Protein AF-A0A538TKH3-F1 (afdb_monomer)

Mean predicted aligned error: 15.31 Å

InterPro domains:
  IPR038636 Capsule assembly protein Wzi superfamily [G3DSA:2.40.160.130] (31-119)

Organism: Eiseniibacteriota bacterium (NCBI:txid2212470)

Solvent-accessible surface area (backbone atoms only — not comparable to full-atom values): 7798 Å² total; per-residue (Å²): 142,89,84,75,76,74,66,63,64,61,59,61,63,67,74,67,72,66,76,68,78,75,76,65,68,76,67,63,49,45,59,75,86,47,69,67,55,57,37,51,48,55,34,33,76,69,66,58,29,73,61,95,75,68,87,60,80,58,38,49,47,66,54,53,51,48,46,52,51,52,25,38,73,76,38,64,74,47,71,76,36,69,45,52,48,51,52,52,47,52,56,52,50,52,42,57,73,60,66,60,72,83,72,77,79,85,73,49,98,83,62,78,86,65,83,84,85,71,86,83,123

Secondary structure (DSSP, 8-state):
---SSSHHHHHHHHTT-----------SEE-TT-THHHHHHHHHHTTSS-GGG--SSSEEHHHHHHHHHHHHHH-GGGGG-HHHHHHHHHHHHHHHHHT---------TT-----GGGS--

Foldseek 3Di:
DPPDPPVVVVVVVVVPPPDDPPLPDQDQWDAQPDPLVVLVVVCVVVVLFPCVLPDDPRDGLVSVVVRLVVSCVVPVCCCVPPSSVVSVVVSVVSCVSNVDDPPDPDPDPVNPPDDPPPPPD

pLDDT: mean 73.44, std 18.68, range [41.66, 96.88]

Sequence (121 aa):
MRFALTGLLLAALALGAGSSPARAQPAEYLPASHTLYEDLEALVARGLVRSASLHTRPMARVDIARALQEARLALPAIESDLHFRRLERELARELAEVGVAPEARETGPLLDVGARDQRFR

Structure (mmCIF, N/CA/C/O backbone):
data_AF-A0A538TKH3-F1
#
_entry.id   AF-A0A538TKH3-F1
#
loop_
_atom_site.group_PDB
_atom_site.id
_atom_site.type_symbol
_atom_site.label_atom_id
_atom_site.label_alt_id
_atom_site.label_comp_id
_atom_site.label_asym_id
_atom_site.label_entity_id
_atom_site.label_seq_id
_atom_site.pdbx_PDB_ins_code
_atom_site.Cartn_x
_atom_site.Cartn_y
_atom_site.Cartn_z
_atom_site.occupancy
_atom_site.B_iso_or_equiv
_atom_site.auth_seq_id
_atom_site.auth_comp_id
_atom_site.auth_asym_id
_atom_site.auth_atom_id
_atom_site.pdbx_PDB_model_num
ATOM 1 N N . MET A 1 1 ? 46.535 -0.512 -56.043 1.00 44.88 1 MET A N 1
ATOM 2 C CA . MET A 1 1 ? 46.160 -0.987 -54.691 1.00 44.88 1 MET A CA 1
ATOM 3 C C . MET A 1 1 ? 45.677 0.207 -53.861 1.00 44.88 1 MET A C 1
ATOM 5 O O . MET A 1 1 ? 46.502 0.878 -53.263 1.00 44.88 1 MET A O 1
ATOM 9 N N . ARG A 1 2 ? 44.388 0.588 -53.931 1.00 52.34 2 ARG A N 1
ATOM 10 C CA . ARG A 1 2 ? 43.871 1.848 -53.330 1.00 52.34 2 ARG A CA 1
ATOM 11 C C . ARG A 1 2 ? 42.452 1.729 -52.736 1.00 52.34 2 ARG A C 1
ATOM 13 O O . ARG A 1 2 ? 41.704 2.692 -52.778 1.00 52.34 2 ARG A O 1
ATOM 20 N N . PHE A 1 3 ? 42.063 0.567 -52.202 1.00 50.91 3 PHE A N 1
ATOM 21 C CA . PHE A 1 3 ? 40.682 0.348 -51.721 1.00 50.91 3 PHE A CA 1
ATOM 22 C C . PHE A 1 3 ? 40.573 -0.368 -50.363 1.00 50.91 3 PHE A C 1
ATOM 24 O O . PHE A 1 3 ? 39.583 -1.037 -50.108 1.00 50.91 3 PHE A O 1
ATOM 31 N N . ALA A 1 4 ? 41.571 -0.252 -49.482 1.00 51.47 4 ALA A N 1
ATOM 32 C CA . ALA A 1 4 ? 41.540 -0.937 -48.178 1.00 51.47 4 ALA A CA 1
ATOM 33 C C . ALA A 1 4 ? 41.393 -0.006 -46.959 1.00 51.47 4 ALA A C 1
ATOM 35 O O . ALA A 1 4 ? 41.195 -0.486 -45.850 1.00 51.47 4 ALA A O 1
ATOM 36 N N . LEU A 1 5 ? 41.480 1.318 -47.130 1.00 49.88 5 LEU A N 1
ATOM 37 C CA . LEU A 1 5 ? 41.608 2.252 -45.998 1.00 49.88 5 LEU A CA 1
ATOM 38 C C . LEU A 1 5 ? 40.304 2.938 -45.566 1.00 49.88 5 LEU A C 1
ATOM 40 O O . LEU A 1 5 ? 40.257 3.516 -44.487 1.00 49.88 5 LEU A O 1
ATOM 44 N N . THR A 1 6 ? 39.233 2.853 -46.355 1.00 50.50 6 THR A N 1
ATOM 45 C CA . THR A 1 6 ? 37.949 3.503 -46.034 1.00 50.50 6 THR A CA 1
ATOM 46 C C . THR A 1 6 ? 37.024 2.653 -45.158 1.00 50.50 6 THR A C 1
ATOM 48 O O . THR A 1 6 ? 36.127 3.200 -44.526 1.00 50.50 6 THR A O 1
ATOM 51 N N . GLY A 1 7 ? 37.249 1.337 -45.061 1.00 47.28 7 GLY A N 1
ATOM 52 C CA . GLY A 1 7 ? 36.410 0.437 -44.256 1.00 47.28 7 GLY A CA 1
ATOM 53 C C . GLY A 1 7 ? 36.679 0.493 -42.748 1.00 47.28 7 GLY A C 1
ATOM 54 O O . GLY A 1 7 ? 35.778 0.246 -41.952 1.00 47.28 7 GLY A O 1
ATOM 55 N N . LEU A 1 8 ? 37.897 0.863 -42.336 1.00 49.16 8 LEU A N 1
ATOM 56 C CA . LEU A 1 8 ? 38.291 0.847 -40.922 1.00 49.16 8 LEU A CA 1
ATOM 57 C C . LEU A 1 8 ? 37.699 2.024 -40.123 1.00 49.16 8 LEU A C 1
ATOM 59 O O . LEU A 1 8 ? 37.487 1.921 -38.918 1.00 49.16 8 LEU A O 1
ATOM 63 N N . LEU A 1 9 ? 37.399 3.137 -40.797 1.00 50.09 9 LEU A N 1
ATOM 64 C CA . LEU A 1 9 ? 36.912 4.367 -40.162 1.00 50.09 9 LEU A CA 1
ATOM 65 C C . LEU A 1 9 ? 35.405 4.321 -39.846 1.00 50.09 9 LEU A C 1
ATOM 67 O O . LEU A 1 9 ? 34.957 4.971 -38.908 1.00 50.09 9 LEU A O 1
ATOM 71 N N . LEU A 1 10 ? 34.636 3.494 -40.566 1.00 50.72 10 LEU A N 1
ATOM 72 C CA . LEU A 1 10 ? 33.213 3.249 -40.291 1.00 50.72 10 LEU A CA 1
ATOM 73 C C . LEU A 1 10 ? 32.986 2.265 -39.134 1.00 50.72 10 LEU A C 1
ATOM 75 O O . LEU A 1 10 ? 31.983 2.374 -38.433 1.00 50.72 10 LEU A O 1
ATOM 79 N N . ALA A 1 11 ? 33.928 1.350 -38.883 1.00 50.12 11 ALA A N 1
ATOM 80 C CA . ALA A 1 11 ? 33.845 0.422 -37.755 1.00 50.12 11 ALA A CA 1
ATOM 81 C C . ALA A 1 11 ? 34.041 1.130 -36.400 1.00 50.12 11 ALA A C 1
ATOM 83 O O . ALA A 1 11 ? 33.410 0.758 -35.416 1.00 50.12 11 ALA A O 1
ATOM 84 N N . ALA A 1 12 ? 34.858 2.187 -36.351 1.00 51.09 12 ALA A N 1
ATOM 85 C CA . ALA A 1 12 ? 35.132 2.931 -35.119 1.00 51.09 12 ALA A CA 1
ATOM 86 C C . ALA A 1 12 ? 33.954 3.809 -34.652 1.00 51.09 12 ALA A C 1
ATOM 88 O O . ALA A 1 12 ? 33.830 4.081 -33.460 1.00 51.09 12 ALA A O 1
ATOM 89 N N . LEU A 1 13 ? 33.060 4.219 -35.561 1.00 48.47 13 LEU A N 1
ATOM 90 C CA . LEU A 1 13 ? 31.917 5.076 -35.221 1.00 48.47 13 LEU A CA 1
ATOM 91 C C . LEU A 1 13 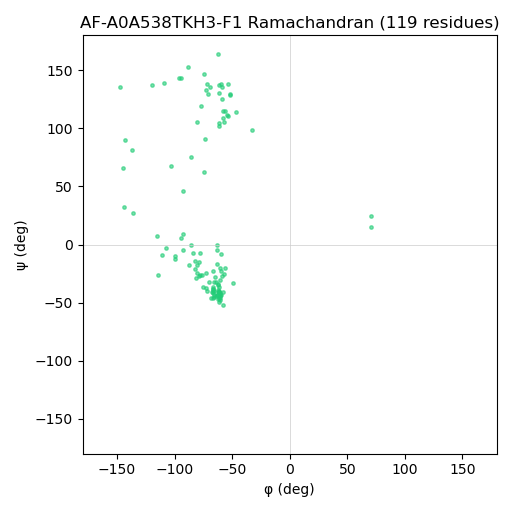? 30.734 4.295 -34.616 1.00 48.47 13 LEU A C 1
ATOM 93 O O . LEU A 1 13 ? 29.882 4.886 -33.960 1.00 48.47 13 LEU A O 1
ATOM 97 N N . ALA A 1 14 ? 30.692 2.969 -34.787 1.00 51.84 14 ALA A N 1
ATOM 98 C CA . ALA A 1 14 ? 29.629 2.117 -34.248 1.00 51.84 14 ALA A CA 1
ATOM 99 C C . ALA A 1 14 ? 29.836 1.730 -32.770 1.00 51.84 14 ALA A C 1
ATOM 101 O O . ALA A 1 14 ? 28.873 1.401 -32.083 1.00 51.84 14 ALA A O 1
ATOM 102 N N . LEU A 1 15 ? 31.069 1.804 -32.255 1.00 52.38 15 LEU A N 1
ATOM 103 C CA . LEU A 1 15 ? 31.390 1.488 -30.853 1.00 52.38 15 LEU A CA 1
ATOM 104 C C . LEU A 1 15 ? 31.164 2.667 -29.887 1.00 52.38 15 LEU A C 1
ATOM 106 O O . LEU A 1 15 ? 31.255 2.490 -28.676 1.00 52.38 15 LEU A O 1
ATOM 110 N N . GLY A 1 16 ? 30.864 3.861 -30.411 1.00 46.28 16 GLY A N 1
ATOM 111 C CA . GLY A 1 16 ? 30.630 5.079 -29.629 1.00 46.28 16 GLY A CA 1
ATOM 112 C C . GLY A 1 16 ? 29.168 5.340 -29.265 1.00 46.28 16 GLY A C 1
ATOM 113 O O . GLY A 1 16 ? 28.899 6.272 -28.509 1.00 46.28 16 GLY A O 1
ATOM 114 N N . ALA A 1 17 ? 28.223 4.526 -29.752 1.00 50.62 17 ALA A N 1
ATOM 115 C CA . ALA A 1 17 ? 26.840 4.524 -29.277 1.00 50.62 17 ALA A CA 1
ATOM 116 C C . ALA A 1 17 ? 26.788 3.836 -27.906 1.00 50.62 17 ALA A C 1
ATOM 118 O O . ALA A 1 17 ? 26.200 2.770 -27.733 1.00 50.62 17 ALA A O 1
ATOM 119 N N . GLY A 1 18 ? 27.490 4.436 -26.942 1.00 45.59 18 GLY A N 1
ATOM 120 C CA . GLY A 1 18 ? 27.422 4.079 -25.543 1.00 45.59 18 GLY A CA 1
ATOM 121 C C . GLY A 1 18 ? 25.964 4.131 -25.137 1.00 45.59 18 GLY A C 1
ATOM 122 O O . GLY A 1 18 ? 25.348 5.192 -25.112 1.00 45.59 18 GLY A O 1
ATOM 123 N N . SER A 1 19 ? 25.428 2.945 -24.888 1.00 52.78 19 SER A N 1
ATOM 124 C CA . SER A 1 19 ? 24.207 2.677 -24.157 1.00 52.78 19 SER A CA 1
ATOM 125 C C . SER A 1 19 ? 24.021 3.712 -23.050 1.00 52.78 19 SER A C 1
ATOM 127 O O . SER A 1 19 ? 24.609 3.589 -21.974 1.00 52.78 19 SER A O 1
ATOM 129 N N . SER A 1 20 ? 23.201 4.735 -23.310 1.00 49.94 20 SER A N 1
ATOM 130 C CA . SER A 1 20 ? 22.583 5.486 -22.226 1.00 49.94 20 SER A CA 1
ATOM 131 C C . SER A 1 20 ? 21.932 4.444 -21.324 1.00 49.94 20 SER A C 1
ATOM 133 O O . SER A 1 20 ? 21.208 3.591 -21.849 1.00 49.94 20 SER A O 1
ATOM 135 N N . PRO A 1 21 ? 22.180 4.456 -20.003 1.00 51.38 21 PRO A N 1
ATOM 136 C CA . PRO A 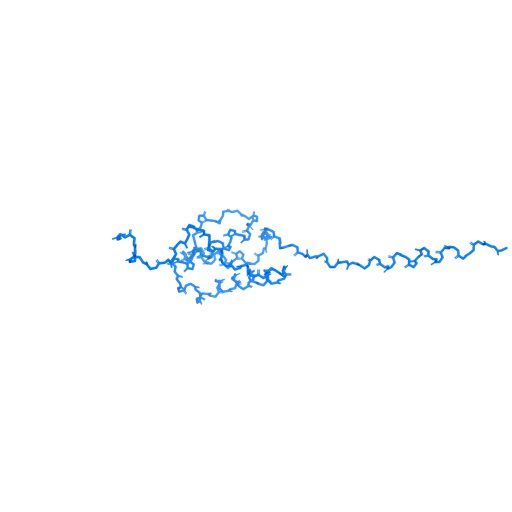1 21 ? 21.392 3.632 -19.112 1.00 51.38 21 PRO A CA 1
ATOM 137 C C . PRO A 1 21 ? 19.950 4.075 -19.333 1.00 51.38 21 PRO A C 1
ATOM 139 O O . PRO A 1 21 ? 19.587 5.209 -19.011 1.00 51.38 21 PRO A O 1
ATOM 142 N N . ALA A 1 22 ? 19.152 3.225 -19.978 1.00 53.22 22 ALA A N 1
ATOM 143 C CA . ALA A 1 22 ? 17.722 3.421 -20.025 1.00 53.22 22 ALA A CA 1
ATOM 144 C C . ALA A 1 22 ? 17.306 3.460 -18.559 1.00 53.22 22 ALA A C 1
ATOM 146 O O . ALA A 1 22 ? 17.387 2.442 -17.871 1.00 53.22 22 ALA A O 1
ATOM 147 N N . ARG A 1 23 ? 16.987 4.654 -18.043 1.00 51.44 23 ARG A N 1
ATOM 148 C CA . ARG A 1 23 ? 16.404 4.777 -16.712 1.00 51.44 23 ARG A CA 1
ATOM 149 C C . ARG A 1 23 ? 15.184 3.876 -16.735 1.00 51.44 23 ARG A C 1
ATOM 151 O O . ARG A 1 23 ? 14.253 4.142 -17.494 1.00 51.44 23 ARG A O 1
ATOM 158 N N . ALA A 1 24 ? 15.242 2.784 -15.982 1.00 56.66 24 ALA A N 1
ATOM 159 C CA . ALA A 1 24 ? 14.116 1.893 -15.829 1.00 56.66 24 ALA A CA 1
ATOM 160 C C . ALA A 1 24 ? 13.005 2.732 -15.197 1.00 56.66 24 ALA A C 1
ATOM 162 O O . ALA A 1 24 ? 13.090 3.112 -14.031 1.00 56.66 24 ALA A O 1
ATOM 163 N N . GLN A 1 25 ? 12.016 3.123 -15.999 1.00 56.84 25 GLN A N 1
ATOM 164 C CA . GLN A 1 25 ? 10.801 3.702 -15.452 1.00 56.84 25 GLN A CA 1
ATOM 165 C C . GLN A 1 25 ? 10.204 2.657 -14.509 1.00 56.84 25 GLN A C 1
ATOM 167 O O . GLN A 1 25 ? 10.200 1.469 -14.857 1.00 56.84 25 GLN A O 1
ATOM 172 N N . PRO A 1 26 ? 9.759 3.067 -13.309 1.00 62.22 26 PRO A N 1
ATOM 173 C CA . PRO A 1 26 ? 9.170 2.124 -12.381 1.00 62.22 26 PRO A CA 1
ATOM 174 C C . PRO A 1 26 ? 7.974 1.514 -13.101 1.00 62.22 26 PRO A C 1
ATOM 176 O O . PRO A 1 26 ? 7.132 2.238 -13.636 1.00 62.22 26 PRO A O 1
ATOM 179 N N . ALA A 1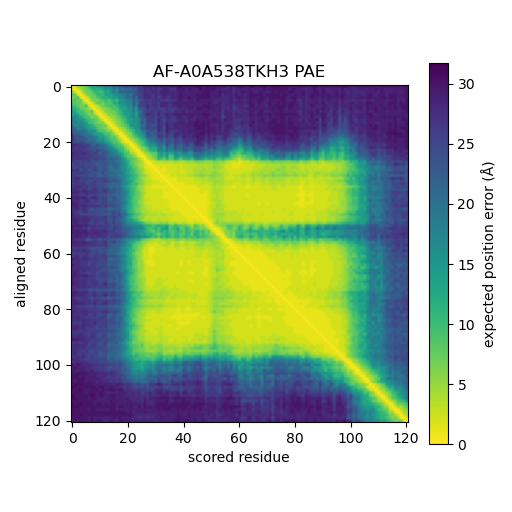 27 ? 7.938 0.185 -13.187 1.00 71.88 27 ALA A N 1
ATOM 180 C CA . ALA A 1 27 ? 6.822 -0.493 -13.821 1.00 71.88 27 ALA A CA 1
ATOM 181 C C . ALA A 1 27 ? 5.548 -0.084 -13.076 1.00 71.88 27 ALA A C 1
ATOM 183 O O . ALA A 1 27 ? 5.410 -0.396 -11.895 1.00 71.88 27 ALA A O 1
ATOM 184 N N . GLU A 1 28 ? 4.645 0.626 -13.757 1.00 83.19 28 GLU A N 1
ATOM 185 C CA . GLU A 1 28 ? 3.381 1.140 -13.208 1.00 83.19 28 GLU A CA 1
ATOM 186 C C . GLU A 1 28 ? 2.601 0.047 -12.459 1.00 83.19 28 GLU A C 1
ATOM 188 O O . GLU A 1 28 ? 1.980 0.296 -11.423 1.00 83.19 28 GLU A O 1
ATOM 193 N N . TYR A 1 29 ? 2.726 -1.188 -12.949 1.00 87.38 29 TYR A N 1
ATOM 194 C CA . TYR A 1 29 ? 2.080 -2.378 -12.428 1.00 87.38 29 TYR A CA 1
ATOM 195 C C . TYR A 1 29 ? 3.070 -3.322 -11.741 1.00 87.38 29 TYR A C 1
ATOM 197 O O . TYR A 1 29 ? 4.164 -3.599 -12.238 1.00 87.38 29 TYR A O 1
ATOM 205 N N . LEU A 1 30 ? 2.640 -3.881 -10.613 1.00 87.19 30 LEU A N 1
ATOM 206 C CA . LEU A 1 30 ? 3.321 -4.954 -9.906 1.00 87.19 30 LEU A CA 1
ATOM 207 C C . LEU A 1 30 ? 3.068 -6.293 -10.634 1.00 87.19 30 LEU A C 1
ATOM 209 O O . LEU A 1 30 ? 1.908 -6.721 -10.715 1.00 87.19 30 LEU A O 1
ATOM 213 N N . PRO A 1 31 ? 4.106 -6.994 -11.136 1.00 88.31 31 PRO A N 1
ATOM 214 C CA . PRO A 1 31 ? 3.943 -8.256 -11.867 1.00 88.31 31 PRO A CA 1
ATOM 215 C C . PRO A 1 31 ? 3.132 -9.285 -11.077 1.00 88.31 31 PRO A C 1
ATOM 217 O O . PRO A 1 31 ? 3.373 -9.446 -9.890 1.00 88.31 31 PRO A O 1
ATOM 220 N N . ALA A 1 32 ? 2.214 -10.024 -11.709 1.00 87.38 32 ALA A N 1
ATOM 221 C CA . ALA A 1 32 ? 1.249 -10.900 -11.018 1.00 87.38 32 ALA A CA 1
ATOM 222 C C . ALA A 1 32 ? 1.868 -11.978 -10.095 1.00 87.38 32 ALA A C 1
ATOM 224 O O . ALA A 1 32 ? 1.219 -12.419 -9.143 1.00 87.38 32 ALA A O 1
ATOM 225 N N . SER A 1 33 ? 3.112 -12.382 -10.367 1.00 87.81 33 SER A N 1
ATOM 226 C CA . SER A 1 33 ? 3.893 -13.356 -9.594 1.00 87.81 33 SER A CA 1
ATOM 227 C C . SER A 1 33 ? 4.794 -12.727 -8.521 1.00 87.81 33 SER A C 1
ATOM 229 O O . SER A 1 33 ? 5.655 -13.409 -7.973 1.00 87.81 33 SER A O 1
ATOM 231 N N . HIS A 1 34 ? 4.668 -11.425 -8.256 1.00 88.94 34 HIS A N 1
ATOM 232 C CA . HIS A 1 34 ? 5.530 -10.726 -7.307 1.00 88.94 34 HIS A CA 1
ATOM 233 C C . HIS A 1 34 ? 5.218 -11.122 -5.856 1.00 88.94 34 HIS A C 1
ATOM 235 O O . HIS A 1 34 ? 4.058 -11.181 -5.454 1.00 88.94 34 HIS A O 1
ATOM 241 N N . THR A 1 35 ? 6.253 -11.328 -5.043 1.00 89.94 35 THR A N 1
ATOM 242 C CA . THR A 1 35 ? 6.126 -11.801 -3.649 1.00 89.94 35 THR A CA 1
ATOM 243 C C . THR A 1 35 ? 5.401 -10.816 -2.732 1.00 89.94 35 THR A C 1
ATOM 245 O O . THR A 1 35 ? 4.721 -11.225 -1.803 1.00 89.94 35 THR A O 1
ATOM 248 N N . LEU A 1 36 ? 5.474 -9.515 -3.027 1.00 89.94 36 LEU A N 1
ATOM 249 C CA . LEU A 1 36 ? 4.753 -8.465 -2.288 1.00 89.94 36 LEU A CA 1
ATOM 250 C C . LEU A 1 36 ? 3.231 -8.660 -2.219 1.00 89.94 36 LEU A C 1
ATOM 252 O O . LEU A 1 36 ? 2.600 -8.098 -1.325 1.00 89.94 36 LEU A O 1
ATOM 256 N N . TYR A 1 37 ? 2.634 -9.453 -3.116 1.00 91.75 37 TYR A N 1
ATOM 257 C CA . TYR A 1 37 ? 1.225 -9.814 -2.966 1.00 91.75 37 TYR A CA 1
ATOM 258 C C . TYR A 1 37 ? 0.962 -10.600 -1.681 1.00 91.75 37 TYR A C 1
ATOM 260 O O . TYR A 1 37 ? -0.079 -10.394 -1.075 1.00 91.75 37 TYR A O 1
ATOM 268 N N . GLU A 1 38 ? 1.899 -11.432 -1.224 1.00 92.62 38 GLU A N 1
ATOM 269 C CA . GLU A 1 38 ? 1.747 -12.199 0.018 1.00 92.62 38 GLU A CA 1
ATOM 270 C C . GLU A 1 38 ? 1.714 -11.275 1.242 1.00 92.62 38 GLU A C 1
ATOM 272 O O . GLU A 1 38 ? 0.887 -11.437 2.138 1.00 92.62 38 GLU A O 1
ATOM 277 N N . ASP A 1 39 ? 2.583 -10.260 1.265 1.00 94.38 39 ASP A N 1
ATOM 278 C CA . ASP A 1 39 ? 2.615 -9.263 2.338 1.00 94.38 39 ASP A CA 1
ATOM 279 C C . ASP A 1 39 ? 1.332 -8.422 2.357 1.00 94.38 39 ASP A C 1
ATOM 281 O O . ASP A 1 39 ? 0.769 -8.137 3.417 1.00 94.38 39 ASP A O 1
ATOM 285 N N . LEU A 1 40 ? 0.842 -8.056 1.173 1.00 92.88 40 LEU A N 1
ATOM 286 C CA . LEU A 1 40 ? -0.397 -7.310 1.014 1.00 92.88 40 LEU A CA 1
ATOM 287 C C . LEU A 1 40 ? -1.608 -8.140 1.461 1.00 92.88 40 LEU A C 1
ATOM 289 O O . LEU A 1 40 ? -2.448 -7.654 2.217 1.00 92.88 40 LEU A O 1
ATOM 293 N N . GLU A 1 41 ? -1.673 -9.406 1.057 1.00 92.06 41 GLU A N 1
ATOM 294 C CA . GLU A 1 41 ? -2.717 -10.346 1.466 1.00 92.06 41 GLU A CA 1
ATOM 295 C C . GLU A 1 41 ? -2.708 -10.588 2.976 1.00 92.06 41 GLU A C 1
ATOM 297 O O . GLU A 1 41 ? -3.774 -10.610 3.591 1.00 92.06 41 GLU A O 1
ATOM 302 N N . ALA A 1 42 ? -1.532 -10.677 3.604 1.00 93.81 42 ALA A N 1
ATOM 303 C CA . ALA A 1 42 ? -1.418 -10.790 5.056 1.00 93.81 42 ALA A CA 1
ATOM 304 C C . ALA A 1 42 ? -2.002 -9.563 5.781 1.00 93.81 42 ALA A C 1
ATOM 306 O O . ALA A 1 42 ? -2.692 -9.702 6.796 1.00 93.81 42 ALA A O 1
ATOM 307 N N . LEU A 1 43 ? -1.767 -8.351 5.270 1.00 93.75 43 LEU A N 1
ATOM 308 C CA . LEU A 1 43 ? -2.358 -7.131 5.830 1.00 93.75 43 LEU A CA 1
ATOM 309 C C . LEU A 1 43 ? -3.881 -7.088 5.647 1.00 93.75 43 LEU A C 1
ATOM 311 O O . LEU A 1 43 ? -4.593 -6.700 6.575 1.00 93.75 43 LEU A O 1
ATOM 315 N N . VAL A 1 44 ? -4.384 -7.523 4.491 1.00 92.75 44 VAL A N 1
ATOM 316 C CA . VAL A 1 44 ? -5.826 -7.593 4.205 1.00 92.75 44 VAL A CA 1
ATOM 317 C C . VAL A 1 44 ? -6.522 -8.628 5.079 1.00 92.75 44 VAL A C 1
ATOM 319 O O . VAL A 1 44 ? -7.554 -8.329 5.676 1.00 92.75 44 VAL A O 1
ATOM 322 N N . ALA A 1 45 ? -5.950 -9.826 5.208 1.00 92.31 45 ALA A N 1
ATOM 323 C CA . ALA A 1 45 ? -6.506 -10.907 6.018 1.00 92.31 45 ALA A CA 1
ATOM 324 C C . ALA A 1 45 ? -6.637 -10.517 7.499 1.00 92.31 45 ALA A C 1
ATOM 326 O O . ALA A 1 45 ? -7.553 -10.963 8.185 1.00 92.31 45 ALA A O 1
ATOM 327 N N . ARG A 1 46 ? -5.746 -9.645 7.985 1.00 92.75 46 ARG A N 1
ATOM 328 C CA . ARG A 1 46 ? -5.790 -9.085 9.345 1.00 92.75 46 ARG A CA 1
ATOM 329 C C . ARG A 1 46 ? -6.679 -7.844 9.473 1.00 92.75 46 ARG A C 1
ATOM 331 O O . ARG A 1 46 ? -6.779 -7.286 10.561 1.00 92.75 46 ARG A O 1
ATOM 338 N N . GLY A 1 47 ? -7.299 -7.390 8.385 1.00 91.44 47 GLY A N 1
ATOM 339 C CA . GLY A 1 47 ? -8.141 -6.193 8.360 1.00 91.44 47 GLY A CA 1
ATOM 340 C C . GLY A 1 47 ? -7.373 -4.878 8.518 1.00 91.44 47 GLY A C 1
ATOM 341 O O . GLY A 1 47 ? -7.983 -3.850 8.800 1.00 91.44 47 GLY A O 1
ATOM 342 N N . LEU A 1 48 ? -6.047 -4.898 8.348 1.00 92.12 48 LEU A N 1
ATOM 343 C CA . LEU A 1 48 ? -5.186 -3.720 8.487 1.00 92.12 48 LEU A CA 1
ATOM 344 C C . LEU A 1 48 ? -5.194 -2.857 7.222 1.00 92.12 48 LEU A C 1
ATOM 346 O O . LEU A 1 48 ? -5.043 -1.642 7.294 1.00 92.12 48 LEU A O 1
ATOM 350 N N . VAL A 1 49 ? -5.408 -3.485 6.066 1.00 91.38 49 VAL A N 1
ATOM 351 C CA . VAL A 1 49 ? -5.621 -2.819 4.777 1.00 91.38 49 VAL A CA 1
ATOM 352 C C . VAL A 1 49 ? -6.999 -3.213 4.258 1.00 91.38 49 VAL A C 1
ATOM 354 O O . VAL A 1 49 ? -7.404 -4.372 4.348 1.00 91.38 49 VAL A O 1
ATOM 357 N N . ARG A 1 50 ? -7.747 -2.249 3.713 1.00 83.69 50 ARG A N 1
ATOM 358 C CA . ARG A 1 50 ? -9.078 -2.518 3.158 1.00 83.69 50 ARG A CA 1
ATOM 359 C C . ARG A 1 50 ? -8.968 -3.322 1.863 1.00 83.69 50 ARG A C 1
ATOM 361 O O . ARG A 1 50 ? -8.272 -2.926 0.934 1.00 83.69 50 ARG A O 1
ATOM 368 N N . SER A 1 51 ? -9.728 -4.412 1.775 1.00 72.06 51 SER A N 1
ATOM 369 C CA . SER A 1 51 ? -9.799 -5.264 0.578 1.00 72.06 51 SER A CA 1
ATOM 370 C C . SER A 1 51 ? -10.447 -4.577 -0.628 1.00 72.06 51 SER A C 1
ATOM 372 O O . SER A 1 51 ? -10.175 -4.966 -1.758 1.00 72.06 51 SER A O 1
ATOM 374 N N . ALA A 1 52 ? -11.267 -3.542 -0.395 1.00 59.75 52 ALA A N 1
ATOM 375 C CA . ALA A 1 52 ? -11.967 -2.742 -1.411 1.00 59.75 52 ALA A CA 1
ATOM 376 C C . ALA A 1 52 ? -11.042 -2.029 -2.419 1.00 59.75 52 ALA A C 1
ATOM 378 O O . ALA A 1 52 ? -11.522 -1.443 -3.381 1.00 59.75 52 ALA A O 1
ATOM 379 N N . SER A 1 53 ? -9.729 -2.052 -2.190 1.00 60.31 53 SER A N 1
ATOM 380 C CA . SER A 1 53 ? -8.739 -1.426 -3.067 1.00 60.31 53 SER A CA 1
ATOM 381 C C . SER A 1 53 ? -7.930 -2.453 -3.873 1.00 60.31 53 SER A C 1
ATOM 383 O O . SER A 1 53 ? -7.082 -2.059 -4.666 1.00 60.31 53 SER A O 1
ATOM 385 N N . LEU A 1 54 ? -8.143 -3.763 -3.664 1.00 67.62 54 LEU A N 1
ATOM 386 C CA . LEU A 1 54 ? -7.219 -4.822 -4.090 1.00 67.62 54 LEU A CA 1
ATOM 387 C C . LEU A 1 54 ? -7.974 -6.013 -4.703 1.00 67.62 54 LEU A C 1
ATOM 389 O O . LEU A 1 54 ? -8.255 -7.008 -4.036 1.00 67.62 54 LEU A O 1
ATOM 393 N N . HIS A 1 55 ? -8.348 -5.898 -5.979 1.00 68.31 55 HIS A N 1
ATOM 394 C CA . HIS A 1 55 ? -9.296 -6.834 -6.606 1.00 68.31 55 HIS A CA 1
ATOM 395 C C . HIS A 1 55 ? -8.717 -7.697 -7.723 1.00 68.31 55 HIS A C 1
ATOM 397 O O . HIS A 1 55 ? -9.229 -8.785 -7.979 1.00 68.31 55 HIS A O 1
ATOM 403 N N . THR A 1 56 ? -7.668 -7.235 -8.399 1.00 80.62 56 THR A N 1
ATOM 404 C CA . THR A 1 56 ? -7.173 -7.880 -9.619 1.00 80.62 56 THR A CA 1
ATOM 405 C C . THR A 1 56 ? -5.668 -7.738 -9.739 1.00 80.62 56 THR A C 1
ATOM 407 O O . THR A 1 56 ? -5.129 -6.652 -9.549 1.00 80.62 56 THR A O 1
ATOM 410 N N . ARG A 1 57 ? -4.992 -8.829 -10.106 1.00 87.62 57 ARG A N 1
ATOM 411 C CA . ARG A 1 57 ? -3.577 -8.800 -10.488 1.00 87.62 57 ARG A CA 1
ATOM 412 C C . ARG A 1 57 ? -3.461 -8.663 -12.017 1.00 87.62 57 ARG A C 1
ATOM 414 O O . ARG A 1 57 ? -4.245 -9.305 -12.716 1.00 87.62 57 ARG A O 1
ATOM 421 N N . PRO A 1 58 ? -2.472 -7.922 -12.547 1.00 89.19 58 PRO A N 1
ATOM 422 C CA . PRO A 1 58 ? -1.493 -7.113 -11.825 1.00 89.19 58 PRO A CA 1
ATOM 423 C C . PRO A 1 58 ? -2.100 -5.809 -11.278 1.00 89.19 58 PRO A C 1
ATOM 425 O O . PRO A 1 58 ? -2.981 -5.214 -11.890 1.00 89.19 58 PRO A O 1
ATOM 428 N N . MET A 1 59 ? -1.610 -5.371 -10.122 1.00 88.25 59 MET A N 1
ATOM 429 C CA . MET A 1 59 ? -2.052 -4.163 -9.434 1.00 88.25 59 MET A CA 1
ATOM 430 C C . MET A 1 59 ? -1.155 -2.978 -9.750 1.00 88.25 59 MET A C 1
ATOM 432 O O . MET A 1 59 ? 0.065 -3.132 -9.824 1.00 88.25 59 MET A O 1
ATOM 436 N N . ALA A 1 60 ? -1.744 -1.790 -9.868 1.00 87.38 60 ALA A N 1
ATOM 437 C CA . ALA A 1 60 ? -0.966 -0.569 -9.980 1.00 87.38 60 ALA A CA 1
ATOM 438 C C . ALA A 1 60 ? -0.268 -0.265 -8.646 1.00 87.38 60 ALA A C 1
ATOM 440 O O . ALA A 1 60 ? -0.860 -0.343 -7.566 1.00 87.38 60 ALA A O 1
ATOM 441 N N . ARG A 1 61 ? 1.007 0.115 -8.709 1.00 87.25 61 ARG A N 1
ATOM 442 C CA . ARG A 1 61 ? 1.807 0.414 -7.510 1.00 87.25 61 ARG A CA 1
ATOM 443 C C . ARG A 1 61 ? 1.297 1.635 -6.760 1.00 87.25 61 ARG A C 1
ATOM 445 O O . ARG A 1 61 ? 1.368 1.668 -5.535 1.00 87.25 61 ARG A O 1
ATOM 452 N N . VAL A 1 62 ? 0.742 2.607 -7.485 1.00 85.81 62 VAL A N 1
ATOM 453 C CA . VAL A 1 62 ? 0.107 3.795 -6.898 1.00 85.81 62 VAL A CA 1
ATOM 454 C C . VAL A 1 62 ? -1.080 3.423 -6.012 1.00 85.81 62 VAL A C 1
ATOM 456 O O . VAL A 1 62 ? -1.252 4.018 -4.950 1.00 85.81 62 VAL A O 1
ATOM 459 N N . ASP A 1 63 ? -1.852 2.405 -6.391 1.00 87.44 63 ASP A N 1
ATOM 460 C CA . ASP A 1 63 ? -3.000 1.953 -5.607 1.00 87.44 63 ASP A CA 1
ATOM 461 C C . ASP A 1 63 ? -2.546 1.217 -4.346 1.00 87.44 63 ASP A C 1
ATOM 463 O O . ASP A 1 63 ? -3.107 1.430 -3.271 1.00 87.44 63 ASP A O 1
ATOM 467 N N . ILE A 1 64 ? -1.466 0.432 -4.441 1.00 90.19 64 ILE A N 1
ATOM 468 C CA . ILE A 1 64 ? -0.825 -0.192 -3.276 1.00 90.19 64 ILE A CA 1
ATOM 469 C C . ILE A 1 64 ? -0.308 0.893 -2.318 1.00 90.19 64 ILE A C 1
ATOM 471 O O . ILE A 1 64 ? -0.613 0.861 -1.127 1.00 90.19 64 ILE A O 1
ATOM 475 N N . ALA A 1 65 ? 0.422 1.889 -2.827 1.00 90.44 65 ALA A N 1
ATOM 476 C CA . ALA A 1 65 ? 0.938 2.996 -2.024 1.00 90.44 65 ALA A CA 1
ATOM 477 C C . ALA A 1 65 ? -0.192 3.794 -1.353 1.00 90.44 65 ALA A C 1
ATOM 479 O O . ALA A 1 65 ? -0.104 4.123 -0.168 1.00 90.44 65 ALA A O 1
ATOM 480 N N . ARG A 1 66 ? -1.284 4.058 -2.081 1.00 88.56 66 ARG A N 1
ATOM 481 C CA . ARG A 1 66 ? -2.476 4.721 -1.543 1.00 88.56 66 ARG A CA 1
ATOM 482 C C . ARG A 1 66 ? -3.121 3.898 -0.430 1.00 88.56 66 ARG A C 1
ATOM 484 O O . ARG A 1 66 ? -3.391 4.447 0.633 1.00 88.56 66 ARG A O 1
ATOM 491 N N . ALA A 1 6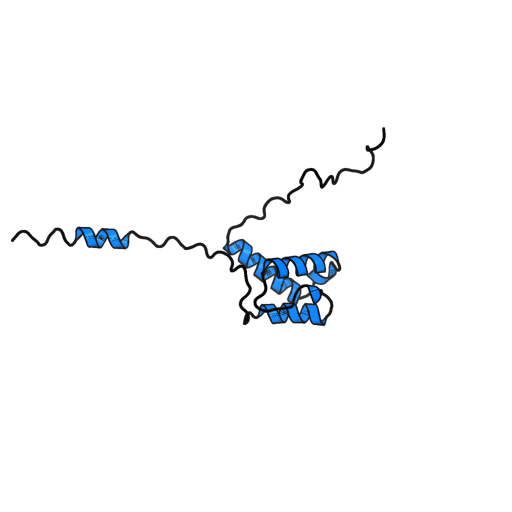7 ? -3.304 2.595 -0.630 1.00 91.12 67 ALA A N 1
ATOM 492 C CA . ALA A 1 67 ? -3.890 1.713 0.375 1.00 91.12 67 ALA A CA 1
ATOM 493 C C . ALA A 1 67 ? -3.050 1.666 1.666 1.00 91.12 67 ALA A C 1
ATOM 495 O O . ALA A 1 67 ? -3.601 1.706 2.767 1.00 91.12 67 ALA A O 1
ATOM 496 N N . LEU A 1 68 ? -1.718 1.646 1.548 1.00 92.44 68 LEU A N 1
ATOM 497 C CA . LEU A 1 68 ? -0.808 1.709 2.698 1.00 92.44 68 LEU A CA 1
ATOM 498 C C . LEU A 1 68 ? -0.869 3.066 3.405 1.00 92.44 68 LEU A C 1
ATOM 500 O O . LEU A 1 68 ? -0.889 3.124 4.635 1.00 92.44 68 LEU A O 1
ATOM 504 N N . GLN A 1 69 ? -0.952 4.159 2.644 1.00 92.19 69 GLN A N 1
ATOM 505 C CA . GLN A 1 69 ? -1.115 5.500 3.198 1.00 92.19 69 GLN A CA 1
ATOM 506 C C . GLN A 1 69 ? -2.423 5.633 3.987 1.00 92.19 69 GLN A C 1
ATOM 508 O O . GLN A 1 69 ? -2.424 6.175 5.093 1.00 92.19 69 GLN A O 1
ATOM 513 N N . GLU A 1 70 ? -3.529 5.141 3.434 1.00 91.88 70 GLU A N 1
ATOM 514 C CA . GLU A 1 70 ? -4.837 5.135 4.091 1.00 91.88 70 GLU A CA 1
ATOM 515 C C . GLU A 1 70 ? -4.823 4.279 5.361 1.00 91.88 70 GLU A C 1
ATOM 517 O O . GLU A 1 70 ? -5.314 4.717 6.402 1.00 91.88 70 GLU A O 1
ATOM 522 N N . ALA A 1 71 ? -4.206 3.095 5.305 1.00 92.75 71 ALA A N 1
ATOM 523 C CA . ALA A 1 71 ? -4.055 2.214 6.458 1.00 92.75 71 ALA A CA 1
ATOM 524 C C . ALA A 1 71 ? -3.254 2.878 7.587 1.00 92.75 71 ALA A C 1
ATOM 526 O O . ALA A 1 71 ? -3.682 2.853 8.740 1.00 92.75 71 ALA A O 1
ATOM 527 N N . ARG A 1 72 ? -2.145 3.550 7.255 1.00 94.62 72 ARG A N 1
ATOM 528 C CA . ARG A 1 72 ? -1.344 4.323 8.215 1.00 94.62 72 ARG A CA 1
ATOM 529 C C . ARG A 1 72 ? -2.141 5.447 8.873 1.00 94.62 72 ARG A C 1
ATOM 531 O O . ARG A 1 72 ? -2.033 5.647 10.079 1.00 94.62 72 ARG A O 1
ATOM 538 N N . LEU A 1 73 ? -2.937 6.182 8.097 1.00 92.75 73 LEU A N 1
ATOM 539 C CA . LEU A 1 73 ? -3.777 7.261 8.628 1.00 92.75 73 LEU A CA 1
ATOM 540 C C . LEU A 1 73 ? -4.882 6.730 9.551 1.00 92.75 73 LEU A C 1
ATOM 542 O O . LEU A 1 73 ? -5.205 7.376 10.544 1.00 92.75 73 LEU A O 1
ATOM 546 N N . ALA A 1 74 ? -5.452 5.566 9.234 1.00 92.75 74 ALA A N 1
ATOM 547 C CA . ALA A 1 74 ? -6.493 4.936 10.041 1.00 92.75 74 ALA A CA 1
ATOM 548 C C . ALA A 1 74 ? -5.944 4.278 11.319 1.00 92.75 74 ALA A C 1
ATOM 550 O O . ALA A 1 74 ? -6.604 4.308 12.357 1.00 92.75 74 ALA A O 1
ATOM 551 N N . LEU A 1 75 ? -4.749 3.686 11.249 1.00 94.19 75 LEU A N 1
ATOM 552 C CA . LEU A 1 75 ? -4.108 2.973 12.350 1.00 94.19 75 LEU A CA 1
ATOM 553 C C . LEU A 1 75 ? -2.588 3.217 12.338 1.00 94.19 75 LEU A C 1
ATOM 555 O O . LEU A 1 75 ? -1.845 2.412 11.781 1.00 94.19 75 LEU A O 1
ATOM 559 N N . PRO A 1 76 ? -2.088 4.265 13.019 1.00 92.75 76 PRO A N 1
ATOM 560 C CA . PRO A 1 76 ? -0.654 4.577 13.044 1.00 92.75 76 PRO A CA 1
ATOM 561 C C . PRO A 1 76 ? 0.232 3.445 13.588 1.00 92.75 76 PRO A C 1
ATOM 563 O O . PRO A 1 76 ? 1.382 3.304 13.188 1.00 92.75 76 PRO A O 1
ATOM 566 N N . ALA A 1 77 ? -0.306 2.581 14.456 1.00 93.31 77 ALA A N 1
ATOM 567 C CA . ALA A 1 77 ? 0.423 1.430 14.996 1.00 93.31 77 ALA A CA 1
ATOM 568 C C . ALA A 1 77 ? 0.842 0.400 13.921 1.00 93.31 77 ALA A C 1
ATOM 570 O O . ALA A 1 77 ? 1.735 -0.413 14.178 1.00 93.31 77 ALA A O 1
ATOM 571 N N . ILE A 1 78 ? 0.244 0.443 12.720 1.00 94.50 78 ILE A N 1
ATOM 572 C CA . ILE A 1 78 ? 0.581 -0.439 11.592 1.00 94.50 78 ILE A CA 1
ATOM 573 C C . ILE A 1 78 ? 2.043 -0.302 11.146 1.00 94.50 78 ILE A C 1
ATOM 575 O O . ILE A 1 78 ? 2.601 -1.251 10.608 1.00 94.50 78 ILE A O 1
ATOM 579 N N . GLU A 1 79 ? 2.696 0.830 11.430 1.00 93.44 79 GLU A N 1
ATOM 580 C CA . GLU A 1 79 ? 4.114 1.056 11.113 1.00 93.44 79 GLU A CA 1
ATOM 581 C C . GLU A 1 79 ? 5.050 0.054 11.812 1.00 93.44 79 GLU A C 1
ATOM 583 O O . GLU A 1 79 ? 6.178 -0.170 11.373 1.00 93.44 79 GLU A O 1
ATOM 588 N N . SER A 1 80 ? 4.585 -0.583 12.891 1.00 94.06 80 SER A N 1
ATOM 589 C CA . SER A 1 80 ? 5.324 -1.646 13.577 1.00 94.06 80 SER A CA 1
ATOM 590 C C . SER A 1 80 ? 5.180 -3.028 12.919 1.00 94.06 80 SER A C 1
ATOM 592 O O . SER A 1 80 ? 5.975 -3.923 13.214 1.00 94.06 80 SER A O 1
ATOM 594 N N . ASP A 1 81 ? 4.217 -3.213 12.008 1.00 96.88 81 ASP A N 1
ATOM 595 C CA . ASP A 1 81 ? 3.960 -4.488 11.335 1.00 96.88 81 ASP A CA 1
ATOM 596 C C . ASP A 1 81 ? 5.052 -4.814 10.303 1.00 96.88 81 ASP A C 1
ATOM 598 O O . ASP A 1 81 ? 5.448 -3.989 9.473 1.00 96.88 81 ASP A O 1
ATOM 602 N N . LEU A 1 82 ? 5.541 -6.056 10.333 1.00 96.31 82 LEU A N 1
ATOM 603 C CA . LEU A 1 82 ? 6.629 -6.511 9.467 1.00 96.31 82 LEU A CA 1
ATOM 604 C C . LEU A 1 82 ? 6.279 -6.432 7.973 1.00 96.31 82 LEU A C 1
ATOM 606 O O . LEU A 1 82 ? 7.132 -6.049 7.168 1.00 96.31 82 LEU A O 1
ATOM 610 N N . HIS A 1 83 ? 5.052 -6.800 7.601 1.00 95.69 83 HIS A N 1
ATOM 611 C CA . HIS A 1 83 ? 4.607 -6.825 6.207 1.00 95.69 83 HIS A CA 1
ATOM 612 C C . HIS A 1 83 ? 4.416 -5.404 5.684 1.00 95.69 83 HIS A C 1
ATOM 614 O O . HIS A 1 83 ? 4.848 -5.097 4.573 1.00 95.69 83 HIS A O 1
ATOM 620 N N . PHE A 1 84 ? 3.871 -4.516 6.523 1.00 95.81 84 PHE A N 1
ATOM 621 C CA . PHE A 1 84 ? 3.761 -3.092 6.209 1.00 95.81 84 PHE A CA 1
ATOM 622 C C . PHE A 1 84 ? 5.135 -2.482 5.912 1.00 95.81 84 PHE A C 1
ATOM 624 O O . PHE A 1 84 ? 5.347 -1.915 4.842 1.00 95.81 84 PHE A O 1
ATOM 631 N N . ARG A 1 85 ? 6.112 -2.682 6.807 1.00 95.44 85 ARG A N 1
ATOM 632 C CA . ARG A 1 85 ? 7.475 -2.153 6.630 1.00 95.44 85 ARG A CA 1
ATOM 633 C C . ARG A 1 85 ? 8.187 -2.716 5.406 1.00 95.44 85 ARG A C 1
ATOM 635 O O . ARG A 1 85 ? 9.001 -2.027 4.795 1.00 95.44 85 ARG A O 1
ATOM 642 N N . ARG A 1 86 ? 7.943 -3.982 5.063 1.00 94.75 86 ARG A N 1
ATOM 643 C CA . ARG A 1 86 ? 8.537 -4.603 3.874 1.00 94.75 86 ARG A CA 1
ATOM 644 C C . ARG A 1 86 ? 7.970 -3.990 2.593 1.00 94.75 86 ARG A C 1
ATOM 646 O O . ARG A 1 86 ? 8.757 -3.632 1.722 1.00 94.75 86 ARG A O 1
ATOM 653 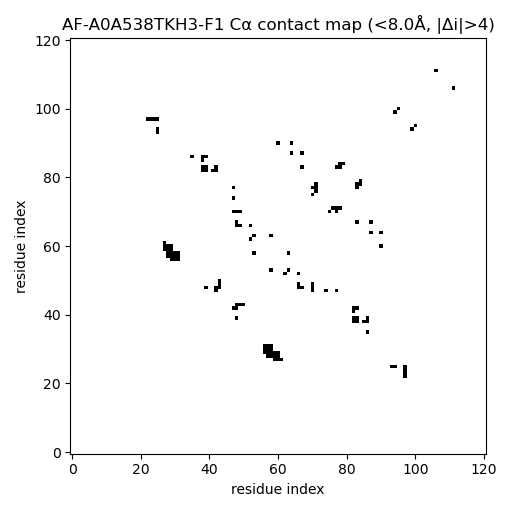N N . LEU A 1 87 ? 6.649 -3.819 2.516 1.00 93.25 87 LEU A N 1
ATOM 654 C CA . LEU A 1 87 ? 5.985 -3.149 1.395 1.00 93.25 87 LEU A CA 1
ATOM 655 C C . LEU A 1 87 ? 6.452 -1.699 1.245 1.00 93.25 87 LEU A C 1
ATOM 657 O O . LEU A 1 87 ? 6.828 -1.285 0.151 1.00 93.25 87 LEU A O 1
ATOM 661 N N . GLU A 1 88 ? 6.486 -0.949 2.346 1.00 93.44 88 GLU A N 1
ATOM 662 C CA . GLU A 1 88 ? 6.954 0.438 2.356 1.00 93.44 88 GLU A CA 1
ATOM 663 C C . GLU A 1 88 ? 8.407 0.543 1.878 1.00 93.44 88 GLU A C 1
ATOM 665 O O . GLU A 1 88 ? 8.727 1.392 1.047 1.00 93.44 88 GLU A O 1
ATOM 670 N N . ARG A 1 89 ? 9.283 -0.356 2.340 1.00 92.50 89 ARG A N 1
ATOM 671 C CA . ARG A 1 89 ? 10.688 -0.377 1.925 1.00 92.50 89 ARG A CA 1
ATOM 672 C C . ARG A 1 89 ? 10.857 -0.670 0.438 1.00 92.50 89 ARG A C 1
ATOM 674 O O . ARG A 1 89 ? 11.679 -0.011 -0.189 1.00 92.50 89 ARG A O 1
ATOM 681 N N . GLU A 1 90 ? 10.138 -1.642 -0.120 1.00 90.06 90 GLU A N 1
ATOM 682 C CA . GLU A 1 90 ? 10.251 -1.940 -1.556 1.00 90.06 90 GLU A CA 1
ATOM 683 C C . GLU A 1 90 ? 9.738 -0.777 -2.410 1.00 90.06 90 GLU A C 1
ATOM 685 O O . GLU A 1 90 ? 10.419 -0.359 -3.343 1.00 90.06 90 GLU A O 1
ATOM 690 N N . LEU A 1 91 ? 8.602 -0.173 -2.045 1.00 86.94 91 LEU A N 1
ATOM 691 C CA . LEU A 1 91 ? 8.096 1.012 -2.744 1.00 86.94 91 LEU A CA 1
ATOM 692 C C . LEU A 1 91 ? 9.068 2.199 -2.633 1.00 86.94 91 LEU A C 1
ATOM 694 O O . LEU A 1 91 ? 9.318 2.892 -3.618 1.00 86.94 91 LEU A O 1
ATOM 698 N N . ALA A 1 92 ? 9.665 2.419 -1.457 1.00 86.69 92 ALA A N 1
ATOM 699 C CA . ALA A 1 92 ? 10.663 3.468 -1.252 1.00 86.69 92 ALA A CA 1
ATOM 700 C C . ALA A 1 92 ? 11.958 3.211 -2.040 1.00 86.69 92 ALA A C 1
ATOM 702 O O . ALA A 1 92 ? 12.545 4.147 -2.587 1.00 86.69 92 ALA A O 1
ATOM 703 N N . ARG A 1 93 ? 12.399 1.951 -2.124 1.00 85.31 93 ARG A N 1
ATOM 704 C CA . ARG A 1 93 ? 13.558 1.547 -2.925 1.00 85.31 93 ARG A CA 1
ATOM 705 C C . ARG A 1 93 ? 13.335 1.860 -4.400 1.00 85.31 93 ARG A C 1
ATOM 707 O O . ARG A 1 93 ? 14.215 2.436 -5.030 1.00 85.31 93 ARG A O 1
ATOM 714 N N . GLU A 1 94 ? 12.167 1.525 -4.934 1.00 76.81 94 GLU A N 1
ATOM 715 C CA . GLU A 1 94 ? 11.834 1.817 -6.328 1.00 76.81 94 GLU A CA 1
ATOM 716 C C . GLU A 1 94 ? 11.819 3.323 -6.605 1.00 76.81 94 GLU A C 1
ATOM 718 O O . GLU A 1 94 ? 12.406 3.767 -7.587 1.00 76.81 94 GLU A O 1
ATOM 723 N N . LEU A 1 95 ? 11.241 4.138 -5.716 1.00 73.88 95 LEU A N 1
ATOM 724 C CA . LEU A 1 95 ? 11.291 5.601 -5.849 1.00 73.88 95 LEU A CA 1
ATOM 725 C C . LEU A 1 95 ? 12.735 6.130 -5.891 1.00 73.88 95 LEU A C 1
ATOM 727 O O . LEU A 1 95 ? 13.051 7.006 -6.702 1.00 73.88 95 LEU A O 1
ATOM 731 N N . ALA A 1 96 ? 13.620 5.569 -5.061 1.00 77.44 96 ALA A N 1
ATOM 732 C CA . ALA A 1 96 ? 15.037 5.920 -5.053 1.00 77.44 96 ALA A CA 1
ATOM 733 C C . ALA A 1 96 ? 15.755 5.507 -6.352 1.00 77.44 96 ALA A C 1
ATOM 735 O O . ALA A 1 96 ? 16.574 6.273 -6.859 1.00 77.44 96 ALA A O 1
ATOM 736 N N . GLU A 1 97 ? 15.429 4.343 -6.925 1.00 75.06 97 GLU A N 1
ATOM 737 C CA . GLU A 1 97 ? 15.995 3.865 -8.199 1.00 75.06 97 GLU A CA 1
ATOM 738 C C . GLU A 1 97 ? 15.613 4.764 -9.388 1.00 75.06 97 GLU A C 1
ATOM 740 O O . GLU A 1 97 ? 16.410 4.962 -10.307 1.00 75.06 97 GLU A O 1
ATOM 745 N N . VAL A 1 98 ? 14.430 5.378 -9.352 1.00 66.88 98 VAL A N 1
ATOM 746 C CA . VAL A 1 98 ? 13.951 6.289 -10.409 1.00 66.88 98 VAL A CA 1
ATOM 747 C C . VAL A 1 98 ? 14.580 7.684 -10.282 1.00 66.88 98 VAL A C 1
ATOM 749 O O . VAL A 1 98 ? 14.578 8.470 -11.235 1.00 66.88 98 VAL A O 1
ATOM 752 N N . GLY A 1 99 ? 15.192 7.987 -9.133 1.00 58.03 99 GLY A N 1
ATOM 753 C CA . GLY A 1 99 ? 15.844 9.268 -8.870 1.00 58.03 99 GLY A CA 1
ATOM 754 C C . GLY A 1 99 ? 14.856 10.424 -8.711 1.00 58.03 99 GLY A C 1
ATOM 755 O O . GLY A 1 99 ? 15.223 11.574 -8.956 1.00 58.03 99 GLY A O 1
ATOM 756 N N . VAL A 1 100 ? 13.609 10.129 -8.332 1.00 59.50 100 VAL A N 1
ATOM 757 C CA . VAL A 1 100 ? 12.618 11.148 -7.973 1.00 59.50 100 VAL A CA 1
ATOM 758 C C . VAL A 1 100 ? 12.911 11.570 -6.539 1.00 59.50 100 VAL A C 1
ATOM 760 O O . VAL A 1 100 ? 12.655 10.823 -5.596 1.00 59.50 100 VAL A O 1
ATOM 763 N N . ALA A 1 101 ? 13.488 12.759 -6.361 1.00 56.81 101 ALA A N 1
ATOM 764 C CA . ALA A 1 101 ? 13.498 13.386 -5.045 1.00 56.81 101 ALA A CA 1
ATOM 765 C C . ALA A 1 101 ? 12.035 13.624 -4.628 1.00 56.81 101 ALA A C 1
ATOM 767 O O . ALA A 1 101 ? 11.251 14.039 -5.483 1.00 56.81 101 ALA A O 1
ATOM 768 N N . PRO A 1 102 ? 11.640 13.356 -3.369 1.00 58.88 102 PRO A N 1
ATOM 769 C CA . PRO A 1 102 ? 10.281 13.634 -2.927 1.00 58.88 102 PRO A CA 1
ATOM 770 C C . PRO A 1 102 ? 9.989 15.114 -3.176 1.00 58.88 102 PRO A C 1
AT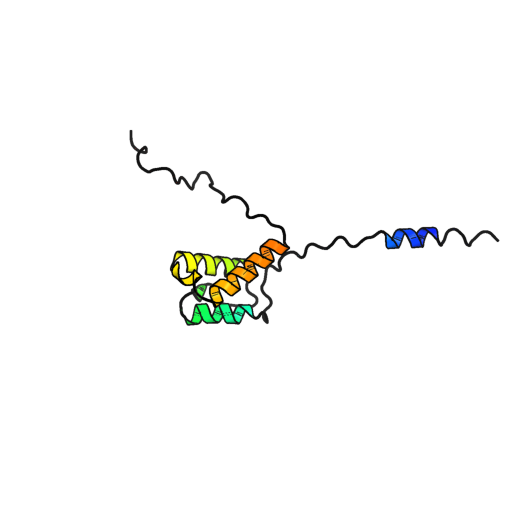OM 772 O O . PRO A 1 102 ? 10.655 15.981 -2.604 1.00 58.88 102 PRO A O 1
ATOM 775 N N . GLU A 1 103 ? 9.041 15.403 -4.068 1.00 56.47 103 GLU A N 1
ATOM 776 C CA . GLU A 1 103 ? 8.615 16.778 -4.298 1.00 56.47 103 GLU A CA 1
ATOM 777 C C . GLU A 1 103 ? 8.079 17.342 -2.981 1.00 56.47 103 GLU A C 1
ATOM 779 O O . GLU A 1 103 ? 7.413 16.647 -2.202 1.00 56.47 103 GLU A O 1
ATOM 784 N N . ALA A 1 104 ? 8.440 18.594 -2.690 1.00 54.19 104 ALA A N 1
ATOM 785 C CA . ALA A 1 104 ? 7.951 19.281 -1.508 1.00 54.19 104 ALA A CA 1
ATOM 786 C C . ALA A 1 104 ? 6.423 19.184 -1.491 1.00 54.19 104 ALA A C 1
ATOM 788 O O . ALA A 1 104 ? 5.775 19.465 -2.495 1.00 54.19 104 ALA A O 1
ATOM 789 N N . ARG A 1 105 ? 5.866 18.748 -0.355 1.00 56.47 105 ARG A N 1
ATOM 790 C CA . ARG A 1 105 ? 4.424 18.559 -0.170 1.00 56.47 105 ARG A CA 1
ATOM 791 C C . ARG A 1 105 ? 3.692 19.792 -0.703 1.00 56.47 105 ARG A C 1
ATOM 793 O O . ARG A 1 105 ? 3.872 20.872 -0.146 1.00 56.47 105 ARG A O 1
ATOM 800 N N . GLU A 1 106 ? 2.903 19.636 -1.765 1.00 53.00 106 GLU A N 1
ATOM 801 C CA . GLU A 1 106 ? 2.152 20.750 -2.343 1.00 53.00 106 GLU A CA 1
ATOM 802 C C . GLU A 1 106 ? 1.170 21.296 -1.299 1.00 53.00 106 GLU A C 1
ATOM 804 O O . GLU A 1 106 ? 0.108 20.731 -1.034 1.00 53.00 106 GLU A O 1
ATOM 809 N N . THR A 1 107 ? 1.529 22.417 -0.679 1.00 51.59 107 THR A N 1
ATOM 810 C CA . THR A 1 107 ? 0.602 23.259 0.074 1.00 51.59 107 THR A CA 1
ATOM 811 C C . THR A 1 107 ? -0.043 24.211 -0.922 1.00 51.59 107 THR A C 1
ATOM 813 O O . THR A 1 107 ? 0.348 25.370 -1.047 1.00 51.59 107 THR A O 1
ATOM 816 N N . GLY A 1 108 ? -0.981 23.687 -1.712 1.00 54.59 108 GLY A N 1
ATOM 817 C CA . GLY A 1 108 ? -1.797 24.507 -2.602 1.00 54.59 108 GLY A CA 1
ATOM 818 C C . GLY A 1 108 ? -2.649 25.520 -1.817 1.00 54.59 108 GLY A C 1
ATOM 819 O O . GLY A 1 108 ? -2.880 25.337 -0.620 1.00 54.59 108 GLY A O 1
ATOM 820 N N . PRO A 1 109 ? -3.195 26.555 -2.480 1.00 57.22 109 PRO A N 1
ATOM 821 C CA . PRO A 1 109 ? -3.928 27.661 -1.842 1.00 57.22 109 PRO A CA 1
ATOM 822 C C . PRO A 1 109 ? -5.219 27.245 -1.107 1.00 57.22 109 PRO A C 1
ATOM 824 O O . PRO A 1 109 ? -5.861 28.076 -0.473 1.00 57.22 109 PRO A O 1
ATOM 827 N N . LEU A 1 110 ? -5.612 25.969 -1.193 1.00 56.72 110 LEU A N 1
ATOM 828 C CA . LEU A 1 110 ? -6.793 25.397 -0.540 1.00 56.72 110 LEU A CA 1
ATOM 829 C C . LEU A 1 110 ? -6.473 24.635 0.759 1.00 56.72 110 LEU A C 1
ATOM 831 O O . LEU A 1 110 ? -7.393 24.282 1.493 1.00 56.72 110 LEU A O 1
ATOM 835 N N . LEU A 1 111 ? -5.196 24.386 1.065 1.00 5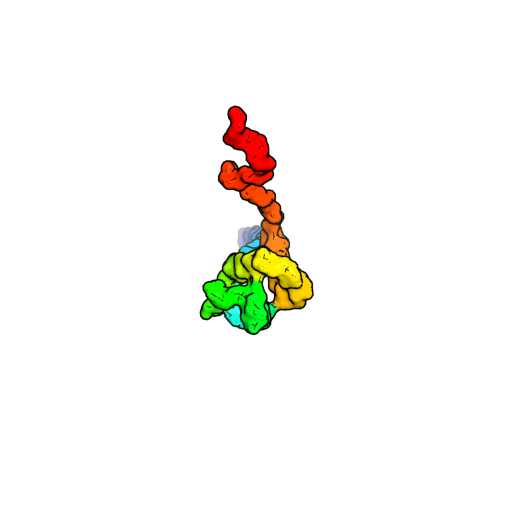2.41 111 LEU A N 1
ATOM 836 C CA . LEU A 1 111 ? -4.750 23.767 2.317 1.00 52.41 111 LEU A CA 1
ATOM 837 C C . LEU A 1 111 ? -4.173 24.846 3.236 1.00 52.41 111 LEU A C 1
ATOM 839 O O . LEU A 1 111 ? -2.979 24.907 3.516 1.00 52.41 111 LEU A O 1
ATOM 843 N N . ASP A 1 112 ? -5.067 25.722 3.687 1.00 49.44 112 ASP A N 1
ATOM 844 C CA . ASP A 1 112 ? -4.807 26.723 4.716 1.00 49.44 112 ASP A CA 1
ATOM 845 C C . ASP A 1 112 ? -4.717 26.019 6.080 1.00 49.44 112 ASP A C 1
ATOM 847 O O . ASP A 1 112 ? -5.718 25.791 6.761 1.00 49.44 112 ASP A O 1
ATOM 851 N N . VAL A 1 113 ? -3.503 25.608 6.454 1.00 52.03 113 VAL A N 1
ATOM 852 C CA . VAL A 1 113 ? -3.183 25.107 7.801 1.00 52.03 113 VAL A CA 1
ATOM 853 C C . VAL A 1 113 ? -2.681 26.270 8.670 1.00 52.03 113 VAL A C 1
ATOM 855 O O . VAL A 1 113 ? -1.653 26.177 9.334 1.00 52.03 113 VAL A O 1
ATOM 858 N N . GLY A 1 114 ? -3.377 27.408 8.623 1.00 55.94 114 GLY A N 1
ATOM 859 C CA . GLY A 1 114 ? -3.178 28.541 9.524 1.00 55.94 114 GLY A CA 1
ATOM 860 C C . GLY A 1 114 ? -4.024 28.427 10.799 1.00 55.94 114 GLY A C 1
ATOM 861 O O . GLY A 1 114 ? -5.085 27.799 10.814 1.00 55.94 114 GLY A O 1
ATOM 862 N N . ALA A 1 115 ? -3.560 29.038 11.894 1.00 55.41 115 ALA A N 1
ATOM 863 C CA . ALA A 1 115 ? -4.277 29.048 13.169 1.00 55.41 115 ALA A CA 1
ATOM 864 C C . ALA A 1 115 ? -5.649 29.740 13.037 1.00 55.41 115 ALA A C 1
ATOM 866 O O . ALA A 1 115 ? -5.762 30.855 12.531 1.00 55.41 115 ALA A O 1
ATOM 867 N N . ARG A 1 116 ? -6.690 29.062 13.529 1.00 55.03 116 ARG A N 1
ATOM 868 C CA . ARG A 1 116 ? -8.126 29.346 13.333 1.00 55.03 116 ARG A CA 1
ATOM 869 C C . ARG A 1 116 ? -8.642 30.691 13.885 1.00 55.03 116 ARG A C 1
ATOM 871 O O . ARG A 1 116 ? -9.821 30.984 13.704 1.00 55.03 116 ARG A O 1
ATOM 878 N N . ASP A 1 117 ? -7.800 31.509 14.510 1.00 51.50 117 ASP A N 1
ATOM 879 C CA . ASP A 1 117 ? -8.2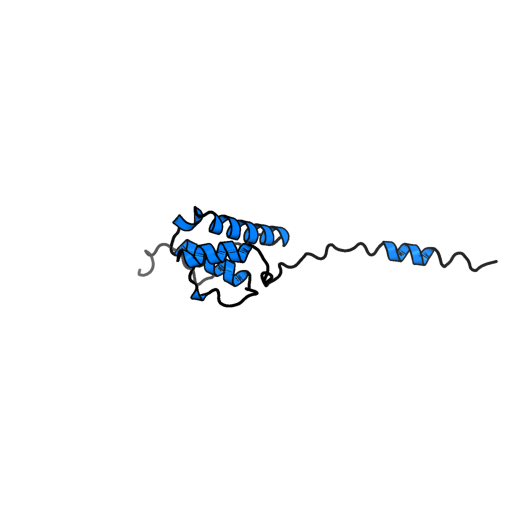32 32.593 15.408 1.00 51.50 117 ASP A CA 1
ATOM 880 C C . ASP A 1 117 ? -8.370 33.986 14.769 1.00 51.50 117 ASP A C 1
ATOM 882 O O . ASP A 1 117 ? -8.669 34.950 15.469 1.00 51.50 117 ASP A O 1
ATOM 886 N N . GLN A 1 118 ? -8.207 34.135 13.450 1.00 51.66 118 GLN A N 1
ATOM 887 C CA . GLN A 1 118 ? -8.300 35.455 12.794 1.00 51.66 118 GLN A CA 1
ATOM 888 C C . GLN A 1 118 ? -9.459 35.613 11.797 1.00 51.66 118 GLN A C 1
ATOM 890 O O . GLN A 1 118 ? -9.547 36.635 11.127 1.00 51.66 118 GLN A O 1
ATOM 895 N N . ARG A 1 119 ? -10.386 34.649 11.687 1.00 52.56 119 ARG A N 1
ATOM 896 C CA . ARG A 1 119 ? -11.420 34.676 10.627 1.00 52.56 119 ARG A CA 1
ATOM 897 C C . ARG A 1 119 ? -12.606 35.629 10.838 1.00 52.56 119 ARG A C 1
ATOM 899 O O . ARG A 1 119 ? -13.388 35.776 9.907 1.00 52.56 119 ARG A O 1
ATOM 906 N N . PHE A 1 120 ? -12.750 36.278 11.996 1.00 50.91 120 PHE A N 1
ATOM 907 C CA . PHE A 1 120 ? -13.891 37.171 12.266 1.00 50.91 120 PHE A CA 1
ATOM 908 C C . PHE A 1 120 ? -13.517 38.391 13.125 1.00 50.91 120 PHE A C 1
ATOM 910 O O . PHE A 1 120 ? -13.986 38.529 14.256 1.00 50.91 120 PHE A O 1
ATOM 917 N N . ARG A 1 121 ? -12.684 39.287 12.594 1.00 41.66 121 ARG A N 1
ATOM 918 C CA . ARG A 1 121 ? -12.638 40.683 13.050 1.00 41.66 121 ARG A CA 1
ATOM 919 C C . ARG A 1 121 ? -12.807 41.626 11.876 1.00 41.66 121 ARG A C 1
ATOM 921 O O . ARG A 1 121 ? -12.209 41.332 10.821 1.00 41.66 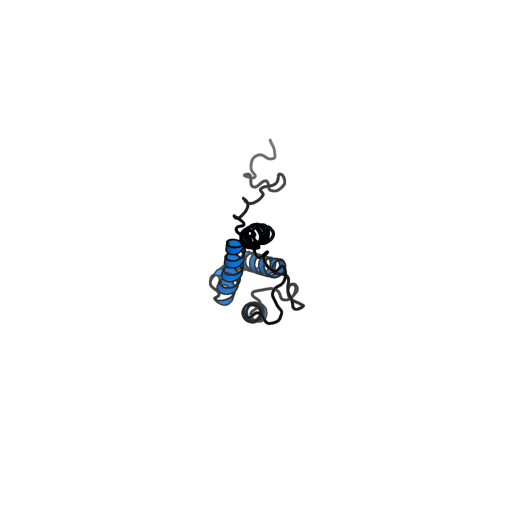121 ARG A O 1
#

Radius of gyration: 24.95 Å; Cα contacts (8 Å, |Δi|>4): 71; chains: 1; bounding box: 60×54×70 Å